Protein AF-A0A2N1HFA8-F1 (afdb_monomer_lite)

pLDDT: mean 95.11, std 5.22, range [56.78, 98.5]

Foldseek 3Di:
DVVPDVCVVVLVVCCFVPVPDFSQVSCCVPPVGGPLVVQLVVCVVVVHDPLVSVCSNCLRPLCPQVDPPLDPSLVVSLVVQLVQQLVCCQPPVDGGSSCVSCVVSSCVSVVHDPVRSVVSSVVSNPDD

Radius of gyration: 15.42 Å; chains: 1; bounding box: 38×35×39 Å

Sequence (128 aa):
MAMKYNDYQQLLDNALTTPEIALTQAEEQHYGVNHATIGYYVASSWRLPKDVCQIILQHRDRNFISELNGSQEQDLFAVLKLSEQLISMKYSDFSSADWPYVQENVCKILAIDEATLQSLVSEFTVST

Secondary structure (DSSP, 8-state):
-TTT-TTHHHHHHHHHHS-SS-HHHHHHHHHS--HHHHHHHHHHHTT--HHHHHHHHHTT-TTTTSS----HHHHHHHHHHHHHHHHHHHHHSS--TTHHHHHHHHHHHTT--HHHHHHHHHHHHH--

Structure (mmCIF, N/CA/C/O backbone):
data_AF-A0A2N1HFA8-F1
#
_entry.id   AF-A0A2N1HFA8-F1
#
loop_
_atom_site.group_PDB
_atom_site.id
_atom_site.type_symbol
_atom_site.label_atom_id
_atom_site.label_alt_id
_atom_site.label_comp_id
_atom_site.label_asym_id
_atom_site.label_entity_id
_atom_site.label_seq_id
_atom_site.pdbx_PDB_ins_code
_atom_site.Cartn_x
_atom_site.Cartn_y
_atom_site.Cartn_z
_atom_site.occupancy
_atom_site.B_iso_or_equiv
_atom_site.auth_seq_id
_atom_site.auth_comp_id
_atom_site.auth_asym_id
_atom_site.auth_atom_id
_atom_site.pdbx_PDB_model_num
ATOM 1 N N . MET A 1 1 ? 12.423 -3.039 -7.710 1.00 92.31 1 MET A N 1
ATOM 2 C CA . MET A 1 1 ? 12.515 -1.939 -8.693 1.00 92.31 1 MET A CA 1
ATOM 3 C C . MET A 1 1 ? 13.877 -1.245 -8.638 1.00 92.31 1 MET A C 1
ATOM 5 O O . MET A 1 1 ? 14.606 -1.346 -9.616 1.00 92.31 1 MET A O 1
ATOM 9 N N . ALA A 1 2 ? 14.280 -0.678 -7.491 1.00 93.50 2 ALA A N 1
ATOM 10 C CA . ALA A 1 2 ? 15.554 0.040 -7.298 1.00 93.50 2 ALA A CA 1
ATOM 11 C C . ALA A 1 2 ? 16.831 -0.665 -7.804 1.00 93.50 2 ALA A C 1
ATOM 13 O O . ALA A 1 2 ? 17.712 -0.025 -8.357 1.00 93.50 2 ALA A O 1
ATOM 14 N N . MET A 1 3 ? 16.931 -1.991 -7.661 1.00 93.44 3 MET A N 1
ATOM 15 C CA . MET A 1 3 ? 18.105 -2.744 -8.134 1.00 93.44 3 MET A CA 1
ATOM 16 C C . MET A 1 3 ? 18.194 -2.874 -9.663 1.00 93.44 3 MET A C 1
ATOM 18 O O . MET A 1 3 ? 19.251 -3.214 -10.182 1.00 93.44 3 MET A O 1
ATOM 22 N N . LYS A 1 4 ? 17.077 -2.694 -10.376 1.00 95.94 4 LYS A N 1
ATOM 23 C CA . LYS A 1 4 ? 16.986 -2.890 -11.831 1.00 95.94 4 LYS A CA 1
ATOM 24 C C . LYS A 1 4 ? 17.072 -1.570 -12.595 1.00 95.94 4 LYS A C 1
ATOM 26 O O . LYS A 1 4 ? 17.629 -1.547 -13.687 1.00 95.94 4 LYS A O 1
ATOM 31 N N . TYR A 1 5 ? 16.495 -0.505 -12.045 1.00 97.00 5 TYR A N 1
ATOM 32 C CA . TYR A 1 5 ? 16.353 0.782 -12.718 1.00 97.00 5 TYR A CA 1
ATOM 33 C C . TYR A 1 5 ? 17.148 1.852 -11.967 1.00 97.00 5 TYR A C 1
ATOM 35 O O . TYR A 1 5 ? 16.827 2.180 -10.826 1.00 97.00 5 TYR A O 1
ATOM 43 N N . ASN A 1 6 ? 18.191 2.383 -12.610 1.00 97.25 6 ASN A N 1
ATOM 44 C CA . ASN A 1 6 ? 19.116 3.348 -12.000 1.00 97.25 6 ASN A CA 1
ATOM 45 C C . ASN A 1 6 ? 18.438 4.672 -11.610 1.00 97.25 6 ASN A C 1
ATOM 47 O O . ASN A 1 6 ? 18.906 5.361 -10.711 1.00 97.25 6 ASN A O 1
ATOM 51 N N . ASP A 1 7 ? 17.347 5.026 -12.287 1.00 97.56 7 ASP A N 1
ATOM 52 C CA . ASP A 1 7 ? 16.558 6.242 -12.080 1.00 97.56 7 ASP A CA 1
ATOM 53 C C . ASP A 1 7 ? 15.393 6.053 -11.090 1.00 97.56 7 ASP A C 1
ATOM 55 O O . ASP A 1 7 ? 14.657 6.997 -10.811 1.00 97.56 7 ASP A O 1
ATOM 59 N N . TYR A 1 8 ? 15.233 4.857 -10.513 1.00 97.75 8 TYR A N 1
ATOM 60 C CA . TYR A 1 8 ? 14.093 4.546 -9.648 1.00 97.75 8 TYR A CA 1
ATOM 61 C C . TYR A 1 8 ? 14.009 5.437 -8.411 1.00 97.75 8 TYR A C 1
ATOM 63 O O . TYR A 1 8 ? 12.913 5.832 -8.023 1.00 97.75 8 TYR A O 1
ATOM 71 N N . GLN A 1 9 ? 15.150 5.768 -7.799 1.00 96.75 9 GLN A N 1
ATOM 72 C CA . GLN A 1 9 ? 15.162 6.647 -6.629 1.00 96.75 9 GLN A CA 1
ATOM 73 C C . GLN A 1 9 ? 14.575 8.021 -6.973 1.00 96.75 9 GLN A C 1
ATOM 75 O O . GLN A 1 9 ? 13.742 8.528 -6.235 1.00 96.75 9 GLN A O 1
ATOM 80 N N . GLN A 1 10 ? 14.932 8.573 -8.135 1.00 96.69 10 GLN A N 1
ATOM 81 C CA . GLN A 1 10 ? 14.402 9.853 -8.593 1.00 96.69 10 GLN A CA 1
ATOM 82 C C . GLN A 1 10 ? 12.887 9.786 -8.830 1.00 96.69 10 GLN A C 1
ATOM 84 O O . GLN A 1 10 ? 12.164 10.700 -8.439 1.00 96.69 10 GLN A O 1
ATOM 89 N N . LEU A 1 11 ? 12.391 8.707 -9.447 1.00 96.50 11 LEU A N 1
ATOM 90 C CA . LEU A 1 11 ? 10.952 8.508 -9.644 1.00 96.50 11 LEU A CA 1
ATOM 91 C C . LEU A 1 11 ? 10.210 8.402 -8.305 1.00 96.50 11 LEU A C 1
ATOM 93 O O . LEU A 1 11 ? 9.156 9.015 -8.143 1.00 96.50 11 LEU A O 1
ATOM 97 N N . LEU A 1 12 ? 10.770 7.657 -7.349 1.00 95.38 12 LEU A N 1
ATOM 98 C CA . LEU A 1 12 ? 10.208 7.509 -6.010 1.00 95.38 12 LEU A CA 1
ATOM 99 C C . LEU A 1 12 ? 10.145 8.853 -5.275 1.00 95.38 12 LEU A C 1
ATOM 101 O O . LEU A 1 12 ? 9.086 9.212 -4.769 1.00 95.38 12 LEU A O 1
ATOM 105 N N . ASP A 1 13 ? 11.239 9.614 -5.258 1.00 93.81 13 ASP A N 1
ATOM 106 C CA . ASP A 1 13 ? 11.305 10.917 -4.586 1.00 93.81 13 ASP A CA 1
ATOM 107 C C . ASP A 1 13 ? 10.284 11.902 -5.180 1.00 93.81 13 ASP A C 1
ATOM 109 O O . ASP A 1 13 ? 9.574 12.599 -4.449 1.00 93.81 13 ASP A O 1
ATOM 113 N N . ASN A 1 14 ? 10.137 11.910 -6.509 1.00 93.19 14 ASN A N 1
ATOM 114 C CA . ASN A 1 14 ? 9.125 12.714 -7.193 1.00 93.19 14 ASN A CA 1
ATOM 115 C C . ASN A 1 14 ? 7.702 12.289 -6.802 1.00 93.19 14 ASN A C 1
ATOM 117 O O . ASN A 1 14 ? 6.867 13.140 -6.509 1.00 93.19 14 ASN A O 1
ATOM 121 N N . ALA A 1 15 ? 7.427 10.982 -6.757 1.00 92.12 15 ALA A N 1
ATOM 122 C CA . ALA A 1 15 ? 6.113 10.457 -6.393 1.00 92.12 15 ALA A CA 1
ATOM 123 C C . ALA A 1 15 ? 5.755 10.708 -4.918 1.00 92.12 15 ALA A C 1
ATOM 125 O O . ALA A 1 15 ? 4.577 10.829 -4.589 1.00 92.12 15 ALA A O 1
ATOM 126 N N . LEU A 1 16 ? 6.748 10.792 -4.027 1.00 88.69 16 LEU A N 1
ATOM 127 C CA . LEU A 1 16 ? 6.543 11.117 -2.614 1.00 88.69 16 LEU A CA 1
ATOM 128 C C . LEU A 1 16 ? 6.327 12.619 -2.384 1.00 88.69 16 LEU A C 1
ATOM 130 O O . LEU A 1 16 ? 5.514 12.993 -1.544 1.00 88.69 16 LEU A O 1
ATOM 134 N N . THR A 1 17 ? 7.035 13.475 -3.124 1.00 87.88 17 THR A N 1
ATOM 135 C CA . THR A 1 17 ? 6.963 14.940 -2.964 1.00 87.88 17 THR A CA 1
ATOM 136 C C . THR A 1 17 ? 5.832 15.584 -3.761 1.00 87.88 17 THR A C 1
ATOM 138 O O . THR A 1 17 ? 5.282 16.596 -3.333 1.00 87.88 17 THR A O 1
ATOM 141 N N . THR A 1 18 ? 5.458 14.992 -4.898 1.00 88.81 18 THR A N 1
ATOM 142 C CA . THR A 1 18 ? 4.413 15.489 -5.805 1.00 88.81 18 THR A CA 1
ATOM 143 C C . THR A 1 18 ? 3.436 14.355 -6.151 1.00 88.81 18 THR A C 1
ATOM 145 O O . THR A 1 18 ? 3.429 13.855 -7.278 1.00 88.81 18 THR A O 1
ATOM 148 N N . PRO A 1 19 ? 2.611 13.894 -5.190 1.00 85.69 19 PRO A N 1
ATOM 149 C CA . PRO A 1 19 ? 1.838 12.657 -5.313 1.00 85.69 19 PRO A CA 1
ATOM 150 C C . PRO A 1 19 ? 0.559 12.798 -6.163 1.00 85.69 19 PRO A C 1
ATOM 152 O O . PRO A 1 19 ? -0.478 12.238 -5.807 1.00 85.69 19 PRO A O 1
ATOM 155 N N . GLU A 1 20 ? 0.607 13.509 -7.296 1.00 89.69 20 GLU A N 1
ATOM 156 C CA . GLU A 1 20 ? -0.543 13.711 -8.201 1.00 89.69 20 GLU A CA 1
ATOM 157 C C . GLU A 1 20 ? -1.167 12.383 -8.651 1.00 89.69 20 GLU A C 1
ATOM 159 O O . GLU A 1 20 ? -2.390 12.235 -8.668 1.00 89.69 20 GLU A O 1
ATOM 164 N N . I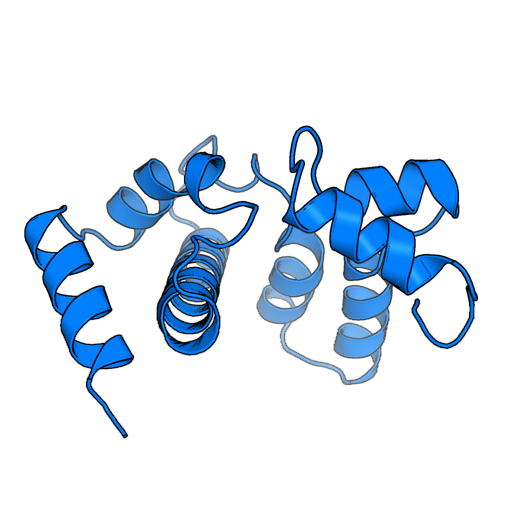LE A 1 21 ? -0.318 11.395 -8.938 1.00 93.38 21 ILE A N 1
ATOM 165 C CA . ILE A 1 21 ? -0.699 10.014 -9.242 1.00 93.38 21 ILE A CA 1
ATOM 166 C C . ILE A 1 21 ? -0.119 9.056 -8.199 1.00 93.38 21 ILE A C 1
ATOM 168 O O . ILE A 1 21 ? 0.844 9.378 -7.501 1.00 93.38 21 ILE A O 1
ATOM 172 N N . ALA A 1 22 ? -0.704 7.863 -8.081 1.00 94.62 22 ALA A N 1
ATOM 173 C CA . ALA A 1 22 ? -0.164 6.821 -7.211 1.00 94.62 22 ALA A CA 1
ATOM 174 C C . ALA A 1 22 ? 1.209 6.342 -7.714 1.00 94.62 22 ALA A C 1
ATOM 176 O O . ALA A 1 22 ? 1.437 6.254 -8.922 1.00 94.62 22 ALA A O 1
ATOM 177 N N . LEU A 1 23 ? 2.108 5.962 -6.797 1.00 96.38 23 LEU A N 1
ATOM 178 C CA . LEU A 1 23 ? 3.444 5.455 -7.149 1.00 96.38 23 LEU A CA 1
ATOM 179 C C . LEU A 1 23 ? 3.372 4.276 -8.131 1.00 96.38 23 LEU A C 1
ATOM 181 O O . LEU A 1 23 ? 4.128 4.235 -9.094 1.00 96.38 23 LEU A O 1
ATOM 185 N N . THR A 1 24 ? 2.427 3.355 -7.935 1.00 97.25 24 THR A N 1
ATOM 186 C CA . THR A 1 24 ? 2.224 2.223 -8.850 1.00 97.25 24 THR A CA 1
ATOM 187 C C . THR A 1 24 ? 1.855 2.673 -10.259 1.00 97.25 24 THR A C 1
ATOM 189 O O . THR A 1 24 ? 2.318 2.071 -11.220 1.00 97.25 24 THR A O 1
ATOM 192 N N . GLN A 1 25 ? 1.076 3.747 -10.406 1.00 96.81 25 GLN A N 1
ATOM 193 C CA . GLN A 1 25 ? 0.753 4.317 -11.714 1.00 96.81 25 GLN A CA 1
ATOM 194 C C . GLN A 1 25 ? 1.986 4.959 -12.362 1.00 96.81 25 GLN A C 1
ATOM 196 O O . GLN A 1 25 ? 2.210 4.759 -13.554 1.00 96.81 25 GLN A O 1
ATOM 201 N N . ALA A 1 26 ? 2.796 5.691 -11.592 1.00 96.88 26 ALA A N 1
ATOM 202 C CA . ALA A 1 26 ? 4.041 6.277 -12.090 1.00 96.88 26 ALA A CA 1
ATOM 203 C C . ALA A 1 26 ? 5.028 5.194 -12.563 1.00 96.88 26 ALA A C 1
ATOM 205 O O . ALA A 1 26 ? 5.606 5.299 -13.644 1.00 96.88 26 ALA A O 1
ATOM 206 N N . GLU A 1 27 ? 5.182 4.120 -11.787 1.00 97.94 27 GLU A N 1
ATOM 207 C CA . GLU A 1 27 ? 6.016 2.975 -12.156 1.00 97.94 27 GLU A CA 1
ATOM 208 C C . GLU A 1 27 ? 5.498 2.248 -13.397 1.00 97.94 27 GLU A C 1
ATOM 210 O O . GLU A 1 27 ? 6.285 1.915 -14.279 1.00 97.94 27 GLU A O 1
ATOM 215 N N . GLU A 1 28 ? 4.186 2.025 -13.495 1.00 97.50 28 GLU A N 1
ATOM 216 C CA . GLU A 1 28 ? 3.583 1.372 -14.655 1.00 97.50 28 GLU A CA 1
ATOM 217 C C . GLU A 1 28 ? 3.810 2.197 -15.929 1.00 97.50 28 GLU A C 1
ATOM 219 O O . GLU A 1 28 ? 4.217 1.655 -16.955 1.00 97.50 28 GLU A O 1
ATOM 224 N N . GLN A 1 29 ? 3.624 3.519 -15.856 1.00 97.06 29 GLN A N 1
ATOM 225 C CA . GLN A 1 29 ? 3.842 4.428 -16.984 1.00 97.06 29 GLN A CA 1
ATOM 226 C C . GLN A 1 29 ? 5.309 4.484 -17.430 1.00 97.06 29 GLN A C 1
ATOM 228 O O . GLN A 1 29 ? 5.576 4.569 -18.628 1.00 97.06 29 GLN A O 1
ATOM 233 N N . HIS A 1 30 ? 6.255 4.439 -16.488 1.00 97.56 30 HIS A N 1
ATOM 234 C CA . HIS A 1 30 ? 7.680 4.621 -16.785 1.00 97.56 30 HIS A CA 1
ATOM 235 C C . HIS A 1 30 ? 8.424 3.306 -17.070 1.00 97.56 30 HIS A C 1
ATOM 237 O O . HIS A 1 30 ? 9.334 3.270 -17.897 1.00 97.56 30 HIS A O 1
ATOM 243 N N . TYR A 1 31 ? 8.027 2.199 -16.434 1.00 97.75 31 TYR A N 1
ATOM 244 C CA . TYR A 1 31 ? 8.720 0.906 -16.509 1.00 97.75 31 TYR A CA 1
ATOM 245 C C . TYR A 1 31 ? 7.886 -0.243 -17.092 1.00 97.75 31 TYR A C 1
ATOM 247 O O . TYR A 1 31 ? 8.451 -1.315 -17.337 1.00 97.75 31 TYR A O 1
ATOM 255 N N . GLY A 1 32 ? 6.576 -0.057 -17.292 1.00 97.44 32 GLY A N 1
ATOM 256 C CA . GLY A 1 32 ? 5.648 -1.107 -17.736 1.00 97.44 32 GLY A CA 1
ATOM 257 C C . GLY A 1 32 ? 5.412 -2.215 -16.705 1.00 97.44 32 GLY A C 1
ATOM 258 O O . GLY A 1 32 ? 4.989 -3.308 -17.075 1.00 97.44 32 GLY A O 1
ATOM 259 N N . VAL A 1 33 ? 5.795 -1.968 -15.447 1.00 96.81 33 VAL A N 1
ATOM 260 C CA . VAL A 1 33 ? 5.572 -2.830 -14.280 1.00 96.81 33 VAL A CA 1
ATOM 261 C C . VAL A 1 33 ? 5.578 -1.973 -13.013 1.00 96.81 33 VAL A C 1
ATOM 263 O O . VAL A 1 33 ? 6.324 -0.998 -12.934 1.00 96.81 33 VAL A O 1
ATOM 266 N N . ASN A 1 34 ? 4.850 -2.396 -11.980 1.00 97.88 34 ASN A N 1
ATOM 267 C CA . ASN A 1 34 ? 4.830 -1.740 -10.670 1.00 97.88 34 ASN A CA 1
ATOM 268 C C . ASN A 1 34 ? 5.242 -2.673 -9.515 1.00 97.88 34 ASN A C 1
ATOM 270 O O . ASN A 1 34 ? 5.164 -3.905 -9.611 1.00 97.88 34 ASN A O 1
ATOM 274 N N . HIS A 1 35 ? 5.691 -2.091 -8.399 1.00 98.06 35 HIS A N 1
ATOM 275 C CA . HIS A 1 35 ? 6.208 -2.851 -7.256 1.00 98.06 35 HIS A CA 1
ATOM 276 C C . HIS A 1 35 ? 5.133 -3.680 -6.547 1.00 98.06 35 HIS A C 1
ATOM 278 O O . HIS A 1 35 ? 5.453 -4.758 -6.049 1.00 98.06 35 HIS A O 1
ATOM 284 N N . ALA A 1 36 ? 3.878 -3.223 -6.515 1.00 98.25 36 ALA A N 1
ATOM 285 C CA . ALA A 1 36 ? 2.786 -3.938 -5.855 1.00 98.25 36 ALA A CA 1
ATOM 286 C C . ALA A 1 36 ? 2.497 -5.280 -6.549 1.00 98.25 36 ALA A C 1
ATOM 288 O O . ALA A 1 36 ? 2.382 -6.318 -5.896 1.00 98.25 36 ALA A O 1
ATOM 289 N N . THR A 1 37 ? 2.509 -5.290 -7.885 1.00 98.19 37 THR A N 1
ATOM 290 C CA . THR A 1 37 ? 2.359 -6.508 -8.698 1.00 98.19 37 THR A CA 1
ATOM 291 C C . THR A 1 37 ? 3.518 -7.480 -8.474 1.00 98.19 37 THR A C 1
ATOM 293 O O . THR A 1 37 ? 3.310 -8.681 -8.305 1.00 98.19 37 THR A O 1
ATOM 296 N N . ILE A 1 38 ? 4.756 -6.976 -8.419 1.00 97.81 38 ILE A N 1
ATOM 297 C CA . ILE A 1 38 ? 5.929 -7.805 -8.101 1.00 97.81 38 ILE A CA 1
ATOM 298 C C . ILE A 1 38 ? 5.804 -8.383 -6.683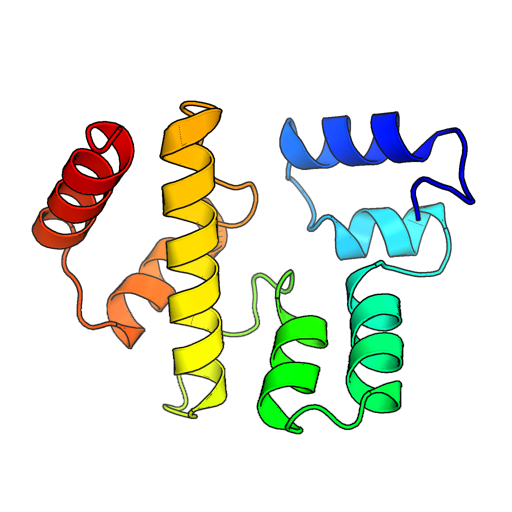 1.00 97.81 38 ILE A C 1
ATOM 300 O O . ILE A 1 38 ? 6.018 -9.580 -6.485 1.00 97.81 38 ILE A O 1
ATOM 304 N N . GLY A 1 39 ? 5.418 -7.553 -5.710 1.00 98.19 39 GLY A N 1
ATOM 305 C CA . GLY A 1 39 ? 5.200 -7.949 -4.319 1.00 98.19 39 GLY A CA 1
ATOM 306 C C . GLY A 1 39 ? 4.152 -9.049 -4.181 1.00 98.19 39 GLY A C 1
ATOM 307 O O . GLY A 1 39 ? 4.389 -10.025 -3.472 1.00 98.19 39 GLY A O 1
ATOM 308 N N . TYR A 1 40 ? 3.047 -8.955 -4.924 1.00 98.50 40 TYR A N 1
ATOM 309 C CA . TYR A 1 40 ? 2.015 -9.990 -4.986 1.00 98.50 40 TYR A CA 1
ATOM 310 C C . TYR A 1 40 ? 2.580 -11.351 -5.412 1.00 98.50 40 TYR A C 1
ATOM 312 O O . TYR A 1 40 ? 2.320 -12.363 -4.753 1.00 98.50 40 TYR A O 1
ATOM 320 N N . TYR A 1 41 ? 3.374 -11.397 -6.487 1.00 98.44 41 TYR A N 1
ATOM 321 C CA . TYR A 1 41 ? 3.963 -12.652 -6.963 1.00 98.44 41 TYR A CA 1
ATOM 322 C C . TYR A 1 41 ? 4.990 -13.220 -5.978 1.00 98.44 41 TYR A C 1
ATOM 324 O O . TYR A 1 41 ? 5.015 -14.433 -5.762 1.00 98.44 41 TYR A O 1
ATOM 332 N N . VAL A 1 42 ? 5.791 -12.364 -5.334 1.00 98.38 42 VAL A N 1
ATOM 333 C CA . VAL A 1 42 ? 6.733 -12.786 -4.284 1.00 98.38 42 VAL A CA 1
ATOM 334 C C . VAL A 1 42 ? 5.980 -13.381 -3.091 1.00 98.38 42 VAL A C 1
ATOM 336 O O . VAL A 1 42 ? 6.235 -14.530 -2.728 1.00 98.38 42 VAL A O 1
ATOM 339 N N . ALA A 1 43 ? 5.004 -12.661 -2.538 1.00 98.50 43 ALA A N 1
ATOM 340 C CA . ALA A 1 43 ? 4.181 -13.115 -1.416 1.00 98.50 43 ALA A CA 1
ATOM 341 C C . ALA A 1 43 ? 3.445 -14.428 -1.726 1.00 98.50 43 ALA A C 1
ATOM 343 O O . ALA A 1 43 ? 3.439 -15.363 -0.921 1.00 98.50 43 ALA A O 1
ATOM 344 N N . SER A 1 44 ? 2.899 -14.537 -2.939 1.00 98.25 44 SER A N 1
ATOM 345 C CA . SER A 1 44 ? 2.236 -15.752 -3.416 1.00 98.25 44 SER A CA 1
ATOM 346 C C . SER A 1 44 ? 3.208 -16.930 -3.519 1.00 98.25 44 SER A C 1
ATOM 348 O O . SER A 1 44 ? 2.861 -18.047 -3.134 1.00 98.25 44 SER A O 1
ATOM 350 N N . SER A 1 45 ? 4.445 -16.700 -3.975 1.00 98.38 45 SER A N 1
ATOM 351 C CA . SER A 1 45 ? 5.477 -17.745 -4.051 1.00 98.38 45 SER A CA 1
ATOM 352 C C . SER A 1 45 ? 5.877 -18.288 -2.673 1.00 98.38 45 SER A C 1
ATOM 354 O O . SER A 1 45 ? 6.209 -19.467 -2.542 1.00 98.38 45 SER A O 1
ATOM 356 N N . TRP A 1 46 ? 5.768 -17.455 -1.634 1.00 98.50 46 TRP A N 1
ATOM 357 C CA . TRP A 1 46 ? 5.981 -17.834 -0.235 1.00 98.50 46 TRP A CA 1
ATOM 358 C C . TRP A 1 46 ? 4.756 -18.477 0.418 1.00 98.50 46 TRP A C 1
ATOM 360 O O . TRP A 1 46 ? 4.827 -18.877 1.578 1.00 98.50 46 TRP A O 1
ATOM 370 N N . ARG A 1 47 ? 3.653 -18.630 -0.327 1.00 98.06 47 ARG A N 1
ATOM 371 C CA . ARG A 1 47 ? 2.394 -19.229 0.143 1.00 98.06 47 ARG A CA 1
ATOM 372 C C . ARG A 1 47 ? 1.792 -18.481 1.334 1.00 98.06 47 ARG A C 1
ATOM 374 O O . ARG A 1 47 ? 1.209 -19.106 2.219 1.00 98.06 47 ARG A O 1
ATOM 381 N N . LEU A 1 48 ? 1.927 -17.154 1.350 1.00 97.94 48 LEU A N 1
ATOM 382 C CA . LEU A 1 48 ? 1.203 -16.331 2.313 1.00 97.94 48 LEU A CA 1
ATOM 383 C C . LEU A 1 48 ? -0.320 -16.462 2.102 1.00 97.94 48 LEU A C 1
ATOM 385 O O . LEU A 1 48 ? -0.762 -16.841 1.009 1.00 97.94 48 LEU A O 1
ATOM 389 N N . PRO A 1 49 ? -1.129 -16.172 3.137 1.00 97.25 49 PRO A N 1
ATOM 390 C CA . PRO A 1 49 ? -2.582 -16.122 3.015 1.00 97.25 49 PRO A CA 1
ATOM 391 C C . PRO A 1 49 ? -3.051 -15.248 1.839 1.00 97.25 49 PRO A C 1
ATOM 393 O O . PRO A 1 49 ? -2.427 -14.243 1.494 1.00 97.25 49 PRO A O 1
ATOM 396 N N . LYS A 1 50 ? -4.138 -15.665 1.174 1.00 96.19 50 LYS A N 1
ATOM 397 C CA . LYS A 1 50 ? -4.601 -15.037 -0.078 1.00 96.19 50 LYS A CA 1
ATOM 398 C C . LYS A 1 50 ? -4.997 -13.578 0.114 1.00 96.19 50 LYS A C 1
ATOM 400 O O . LYS A 1 5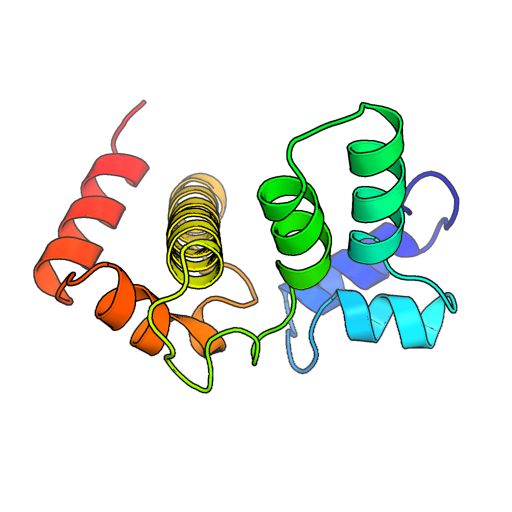0 ? -4.674 -12.762 -0.741 1.00 96.19 50 LYS A O 1
ATOM 405 N N . ASP A 1 51 ? -5.685 -13.287 1.206 1.00 95.19 51 ASP A N 1
ATOM 406 C CA . ASP A 1 51 ? -6.047 -11.948 1.666 1.00 95.19 51 ASP A CA 1
ATOM 407 C C . ASP A 1 51 ? -4.805 -11.058 1.801 1.00 95.19 51 ASP A C 1
ATOM 409 O O . ASP A 1 51 ? -4.752 -9.997 1.188 1.00 95.19 51 ASP A O 1
ATOM 413 N N . VAL A 1 52 ? -3.746 -11.529 2.466 1.00 96.12 52 VAL A N 1
ATOM 414 C CA . VAL A 1 52 ? -2.473 -10.793 2.580 1.00 96.12 52 VAL A CA 1
ATOM 415 C C . VAL A 1 52 ? -1.875 -10.498 1.204 1.00 96.12 52 VAL A C 1
ATOM 417 O O . VAL A 1 52 ? -1.478 -9.365 0.933 1.00 96.12 52 VAL A O 1
ATOM 420 N N . CYS A 1 53 ? -1.843 -11.484 0.303 1.00 98.06 53 CYS A N 1
ATOM 421 C CA . CYS A 1 53 ? -1.373 -11.262 -1.064 1.00 98.06 53 CYS A CA 1
ATOM 422 C C . CYS A 1 53 ? -2.214 -10.198 -1.788 1.00 98.06 53 CYS A C 1
ATOM 424 O O . CYS A 1 53 ? -1.645 -9.321 -2.435 1.00 98.06 53 CYS A O 1
ATOM 426 N N . GLN A 1 54 ? -3.546 -10.242 -1.672 1.00 96.81 54 GLN A N 1
ATOM 427 C CA . GLN A 1 54 ? -4.418 -9.234 -2.285 1.00 96.81 54 GLN A CA 1
ATOM 428 C C . GLN A 1 54 ? -4.155 -7.838 -1.721 1.00 96.81 54 GLN A C 1
ATOM 430 O O . GLN A 1 54 ? -4.053 -6.892 -2.492 1.00 96.81 54 GLN A O 1
ATOM 435 N N . ILE A 1 55 ? -3.949 -7.698 -0.412 1.00 97.88 55 ILE A N 1
ATOM 436 C CA . ILE A 1 55 ? -3.612 -6.399 0.180 1.00 97.88 55 ILE A CA 1
ATOM 437 C C . ILE A 1 55 ? -2.268 -5.889 -0.328 1.00 97.88 55 ILE A C 1
ATOM 439 O O . ILE A 1 55 ? -2.173 -4.725 -0.697 1.00 97.88 55 ILE A O 1
ATOM 443 N N . ILE A 1 56 ? -1.255 -6.748 -0.463 1.00 98.38 56 ILE A N 1
ATOM 444 C CA . ILE A 1 56 ? 0.024 -6.361 -1.082 1.00 98.38 56 ILE A CA 1
ATOM 445 C C . ILE A 1 56 ? -0.180 -5.879 -2.525 1.00 98.38 56 ILE A C 1
ATOM 447 O O . ILE A 1 56 ? 0.468 -4.923 -2.943 1.00 98.38 56 ILE A O 1
ATOM 451 N N . LEU A 1 57 ? -1.086 -6.491 -3.289 1.00 98.25 57 LEU A N 1
ATOM 452 C CA . LEU A 1 57 ? -1.396 -6.032 -4.643 1.00 98.25 57 LEU A CA 1
ATOM 453 C C . LEU A 1 57 ? -2.094 -4.663 -4.644 1.00 98.25 57 LEU A C 1
ATOM 455 O O . LEU A 1 57 ? -1.777 -3.815 -5.473 1.00 98.25 57 LEU A O 1
ATOM 459 N N . GLN A 1 58 ? -3.025 -4.448 -3.714 1.00 97.56 58 GLN A N 1
ATOM 460 C CA . GLN A 1 58 ? -3.915 -3.285 -3.702 1.00 97.56 58 GLN A CA 1
ATOM 461 C C . GLN A 1 58 ? -3.409 -2.118 -2.849 1.00 97.56 58 GLN A C 1
ATOM 463 O O . GLN A 1 58 ? -3.980 -1.038 -2.912 1.00 97.56 58 GLN A O 1
ATOM 468 N N . HIS A 1 59 ? -2.339 -2.278 -2.063 1.00 97.62 59 HIS A N 1
ATOM 469 C CA . HIS A 1 59 ? -1.980 -1.311 -1.018 1.00 97.62 59 HIS A CA 1
ATOM 470 C C . HIS A 1 59 ? -1.698 0.115 -1.507 1.00 97.62 59 HIS A C 1
ATOM 472 O O . HIS A 1 59 ? -1.717 1.021 -0.688 1.00 97.62 59 HIS A O 1
ATOM 478 N N . ARG A 1 60 ? -1.424 0.355 -2.793 1.00 97.19 60 ARG A N 1
ATOM 479 C CA . ARG A 1 60 ? -1.243 1.712 -3.353 1.00 97.19 60 ARG A CA 1
ATOM 480 C C . ARG A 1 60 ? -2.449 2.213 -4.150 1.00 97.19 60 ARG A C 1
ATOM 482 O O . ARG A 1 60 ? -2.392 3.317 -4.688 1.00 97.19 60 ARG A O 1
ATOM 489 N N . ASP A 1 61 ? -3.516 1.424 -4.253 1.00 96.50 61 ASP A N 1
ATOM 490 C CA . ASP A 1 61 ? -4.755 1.849 -4.896 1.00 96.50 61 ASP A CA 1
ATOM 491 C C . ASP A 1 61 ? -5.548 2.762 -3.953 1.00 96.50 61 ASP A C 1
ATOM 493 O O . ASP A 1 61 ? -6.130 2.338 -2.955 1.00 96.50 61 ASP A O 1
ATOM 497 N N . ARG A 1 62 ? -5.576 4.050 -4.300 1.00 96.00 62 ARG A N 1
ATOM 498 C CA . ARG A 1 62 ? -6.292 5.093 -3.555 1.00 96.00 62 ARG A CA 1
ATOM 499 C C . ARG A 1 62 ? -7.813 4.910 -3.600 1.00 96.00 62 ARG A C 1
ATOM 501 O O . ARG A 1 62 ? -8.506 5.473 -2.761 1.00 96.00 62 ARG A O 1
ATOM 508 N N . ASN A 1 63 ? -8.328 4.114 -4.537 1.00 96.81 63 ASN A N 1
ATOM 509 C CA . ASN A 1 63 ? -9.756 3.872 -4.719 1.00 96.81 63 ASN A CA 1
ATOM 510 C C . ASN A 1 63 ? -10.229 2.544 -4.117 1.00 96.81 63 ASN A C 1
ATOM 512 O O . ASN A 1 63 ? -11.434 2.288 -4.131 1.00 96.81 63 ASN A O 1
ATOM 516 N N . PHE A 1 64 ? -9.333 1.720 -3.560 1.00 97.44 64 PHE A N 1
ATOM 517 C CA . PHE A 1 64 ? -9.671 0.383 -3.054 1.00 97.44 64 PHE A CA 1
ATOM 518 C C . PHE A 1 64 ? -10.814 0.394 -2.023 1.00 97.44 64 PHE A C 1
ATOM 520 O O . PHE A 1 64 ? -11.665 -0.492 -2.008 1.00 97.44 64 PHE A O 1
ATOM 527 N N . ILE A 1 65 ? -10.864 1.437 -1.190 1.00 97.62 65 ILE A N 1
ATOM 528 C CA . ILE A 1 65 ? -11.916 1.661 -0.186 1.00 97.62 65 ILE A CA 1
ATOM 529 C C . ILE A 1 65 ? -12.845 2.828 -0.544 1.00 97.62 65 ILE A C 1
ATOM 531 O O . ILE A 1 65 ? -13.412 3.454 0.347 1.00 97.62 65 ILE A O 1
ATOM 535 N N . SER A 1 66 ? -12.988 3.174 -1.826 1.00 96.94 66 SER A N 1
ATOM 536 C CA . SER A 1 66 ? -13.944 4.208 -2.265 1.00 96.94 66 SER A CA 1
ATOM 537 C C . SER A 1 66 ? -15.400 3.786 -2.028 1.00 96.94 66 SER A C 1
ATOM 539 O O . SER A 1 66 ? -16.228 4.612 -1.649 1.00 96.94 66 SER A O 1
ATOM 541 N N . GLU A 1 67 ? -15.683 2.489 -2.160 1.00 96.88 67 GLU A N 1
ATOM 542 C CA . GLU A 1 67 ? -16.960 1.864 -1.821 1.00 96.88 67 GLU A CA 1
ATOM 543 C C . GLU A 1 67 ? -16.773 0.912 -0.636 1.00 96.88 67 GLU A C 1
ATOM 545 O O . GLU A 1 67 ? -16.043 -0.076 -0.720 1.00 96.88 67 GLU A O 1
ATOM 550 N N . LEU A 1 68 ? -17.426 1.203 0.490 1.00 96.94 68 LEU A N 1
ATOM 551 C CA . LEU A 1 68 ? -17.330 0.385 1.698 1.00 96.94 68 LEU A CA 1
ATOM 552 C C . LEU A 1 68 ? -18.287 -0.808 1.607 1.00 96.94 68 LEU A C 1
ATOM 554 O O . LEU A 1 68 ? -19.501 -0.634 1.518 1.00 96.94 68 LEU A O 1
ATOM 558 N N . ASN A 1 69 ? -17.735 -2.016 1.647 1.00 95.31 69 ASN A N 1
ATOM 559 C CA . ASN A 1 69 ? -18.469 -3.278 1.567 1.00 95.31 69 ASN A CA 1
ATOM 560 C C . ASN A 1 69 ? -18.320 -4.145 2.833 1.00 95.31 69 ASN A C 1
ATOM 562 O O . ASN A 1 69 ? -18.979 -5.178 2.936 1.00 95.31 69 ASN A O 1
ATOM 566 N N . GLY A 1 70 ? -17.493 -3.717 3.795 1.00 94.06 70 GLY A N 1
ATOM 567 C CA . GLY A 1 70 ? -17.300 -4.404 5.074 1.00 94.06 70 GLY A CA 1
ATOM 568 C C . GLY A 1 70 ? -16.535 -5.723 4.960 1.00 94.06 70 GLY A C 1
ATOM 569 O O . GLY A 1 70 ? -16.697 -6.593 5.814 1.00 94.06 70 GLY A O 1
ATOM 570 N N . SER A 1 71 ? -15.757 -5.913 3.890 1.00 95.31 71 SER A N 1
ATOM 571 C CA . SER A 1 71 ? -14.923 -7.100 3.741 1.00 95.31 71 SER A CA 1
ATOM 572 C C . SER A 1 71 ? -13.691 -7.039 4.645 1.00 95.31 71 SER A C 1
ATOM 574 O O . SER A 1 71 ? -13.173 -5.967 4.958 1.00 95.31 71 SER A O 1
ATOM 576 N N . GLN A 1 72 ? -13.171 -8.211 5.011 1.00 94.81 72 GLN A N 1
ATOM 577 C CA . GLN A 1 72 ? -11.954 -8.326 5.817 1.00 94.81 72 GLN A CA 1
ATOM 578 C C . GLN A 1 72 ? -10.743 -7.666 5.133 1.00 94.81 72 GLN A C 1
ATOM 580 O O . GLN A 1 72 ? -9.841 -7.155 5.792 1.00 94.81 72 GLN A O 1
ATOM 585 N N . GLU A 1 73 ? -10.710 -7.645 3.802 1.00 95.81 73 GLU A N 1
ATOM 586 C CA . GLU A 1 73 ? -9.679 -6.950 3.038 1.00 95.81 73 GLU A CA 1
ATOM 587 C C . GLU A 1 73 ? -9.725 -5.431 3.261 1.00 95.81 73 GLU A C 1
ATOM 589 O O . GLU A 1 73 ? -8.673 -4.797 3.332 1.00 95.81 73 GLU A O 1
ATOM 594 N N . GLN A 1 74 ? -10.909 -4.831 3.424 1.00 97.31 74 GLN A N 1
ATOM 595 C CA . GLN A 1 74 ? -11.008 -3.405 3.749 1.00 97.31 74 GLN A CA 1
ATOM 596 C C . GLN A 1 74 ? -10.448 -3.107 5.141 1.00 97.31 74 GLN A C 1
ATOM 598 O O . GLN A 1 74 ? -9.734 -2.116 5.297 1.00 97.31 74 GLN A O 1
ATOM 603 N N . ASP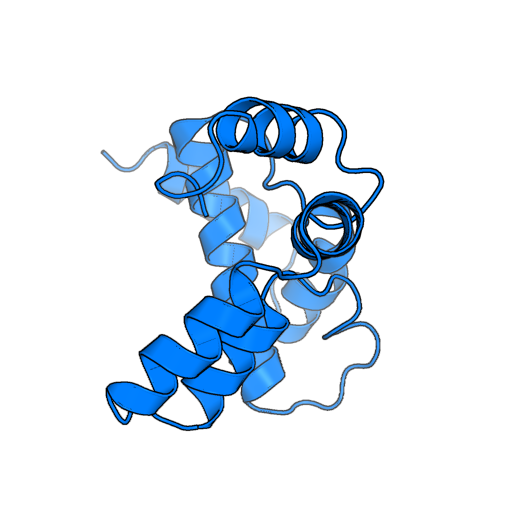 A 1 75 ? -10.673 -3.996 6.112 1.00 97.50 75 ASP A N 1
ATOM 604 C CA . ASP A 1 75 ? -10.084 -3.879 7.450 1.00 97.50 75 ASP A CA 1
ATOM 605 C C . ASP A 1 75 ? -8.552 -3.954 7.387 1.00 97.50 75 ASP A C 1
ATOM 607 O O . ASP A 1 75 ? -7.853 -3.093 7.925 1.00 97.50 75 ASP A O 1
ATOM 611 N N . LEU A 1 76 ? -8.010 -4.948 6.673 1.00 97.81 76 LEU A N 1
ATOM 612 C CA . LEU A 1 76 ? -6.564 -5.112 6.498 1.00 97.81 76 LEU A CA 1
ATOM 613 C C . LEU A 1 76 ? -5.933 -3.912 5.779 1.00 97.81 76 LEU A C 1
ATOM 615 O O . LEU A 1 76 ? -4.866 -3.444 6.182 1.00 97.81 76 LEU A O 1
ATOM 619 N N . PHE A 1 77 ? -6.588 -3.395 4.738 1.00 98.38 77 PHE A N 1
ATOM 620 C CA . PHE A 1 77 ? -6.140 -2.200 4.029 1.00 98.38 77 PHE A CA 1
ATOM 621 C C . PHE A 1 77 ? -6.142 -0.977 4.948 1.00 98.38 77 PHE A C 1
ATOM 623 O O . PHE A 1 77 ? -5.169 -0.225 4.969 1.00 98.38 77 PHE A O 1
ATOM 630 N N . ALA A 1 78 ? -7.203 -0.786 5.735 1.00 98.25 78 ALA A N 1
ATOM 631 C CA . ALA A 1 78 ? -7.319 0.347 6.641 1.00 98.25 78 ALA A CA 1
ATOM 632 C C . ALA A 1 78 ? -6.246 0.314 7.739 1.00 98.25 78 ALA A C 1
ATOM 634 O O . ALA A 1 78 ? -5.581 1.325 7.976 1.00 98.25 78 ALA A O 1
ATOM 635 N N . VAL A 1 79 ? -6.004 -0.856 8.342 1.00 97.94 79 VAL A N 1
ATOM 636 C CA . VAL A 1 79 ? -4.916 -1.050 9.315 1.00 97.94 79 VAL A CA 1
ATOM 637 C C . VAL A 1 79 ? -3.554 -0.767 8.680 1.00 97.94 79 VAL A C 1
ATOM 639 O O . VAL A 1 79 ? -2.734 -0.063 9.276 1.00 97.94 79 VAL A O 1
ATOM 642 N N . LEU A 1 80 ? -3.307 -1.265 7.465 1.00 98.25 80 LEU A N 1
ATOM 643 C CA . LEU A 1 80 ? -2.063 -1.001 6.741 1.00 98.25 80 LEU A CA 1
ATOM 644 C C . LEU A 1 80 ? -1.871 0.499 6.488 1.00 98.25 80 LEU A C 1
ATOM 646 O O . LEU A 1 80 ? -0.803 1.029 6.784 1.00 98.25 80 LEU A O 1
ATOM 650 N N . LYS A 1 81 ? -2.902 1.200 6.001 1.00 98.31 81 LYS A N 1
ATOM 651 C CA . LYS A 1 81 ? -2.827 2.637 5.705 1.00 98.31 81 LYS A CA 1
ATOM 652 C C . LYS A 1 81 ? -2.621 3.498 6.940 1.00 98.31 81 LYS A C 1
ATOM 654 O O . LYS A 1 81 ? -1.806 4.417 6.898 1.00 98.31 81 LYS A O 1
ATOM 659 N N . LEU A 1 82 ? -3.296 3.182 8.042 1.00 97.88 82 LEU A N 1
ATOM 660 C CA . LEU A 1 82 ? -3.036 3.852 9.312 1.00 97.88 82 LEU A CA 1
ATOM 661 C C . LEU A 1 82 ? -1.595 3.598 9.777 1.00 97.88 82 LEU A C 1
ATOM 663 O O . LEU A 1 82 ? -0.913 4.530 10.191 1.00 97.88 82 LEU A O 1
ATOM 667 N N . SER A 1 83 ? -1.095 2.368 9.645 1.00 97.19 83 SER A N 1
ATOM 668 C CA . SER A 1 83 ? 0.287 2.030 10.014 1.00 97.19 83 SER A CA 1
ATOM 669 C C . SER A 1 83 ? 1.315 2.800 9.175 1.00 97.19 83 SER A C 1
ATOM 671 O O . SER A 1 83 ? 2.253 3.370 9.731 1.00 97.19 83 SER A O 1
ATOM 673 N N . GLU A 1 84 ? 1.128 2.869 7.851 1.00 96.25 84 GLU A N 1
ATOM 674 C CA . GLU A 1 84 ? 1.966 3.672 6.946 1.00 96.25 84 GLU A CA 1
ATOM 675 C C . GLU A 1 84 ? 1.980 5.145 7.367 1.00 96.25 84 GLU A C 1
ATOM 677 O O . GLU A 1 84 ? 3.042 5.767 7.425 1.00 96.25 84 GLU A O 1
ATOM 682 N N . GLN A 1 85 ? 0.811 5.693 7.708 1.00 96.25 85 GLN A N 1
ATOM 683 C CA . GLN A 1 85 ? 0.690 7.070 8.162 1.00 96.25 85 GLN A CA 1
ATOM 684 C C . GLN A 1 85 ? 1.436 7.315 9.473 1.00 96.25 85 GLN A C 1
ATOM 686 O O . GLN A 1 85 ? 2.197 8.276 9.562 1.00 96.25 85 GLN A O 1
ATOM 691 N N . LEU A 1 86 ? 1.256 6.458 10.479 1.00 95.44 86 LEU A N 1
ATOM 692 C CA . LEU A 1 86 ? 1.920 6.607 11.776 1.00 95.44 86 LEU A CA 1
ATOM 693 C C . LEU A 1 86 ? 3.447 6.546 11.639 1.00 95.44 86 LEU A C 1
ATOM 695 O O . LEU A 1 86 ? 4.156 7.357 12.233 1.00 95.44 86 LEU A O 1
ATOM 699 N N . ILE A 1 87 ? 3.960 5.632 10.810 1.00 94.50 87 ILE A N 1
ATOM 700 C CA . ILE A 1 87 ? 5.395 5.528 10.518 1.00 94.50 87 ILE A CA 1
ATOM 701 C C . ILE A 1 87 ? 5.900 6.767 9.768 1.00 94.50 87 ILE A C 1
ATOM 703 O O . ILE A 1 87 ? 6.950 7.303 10.122 1.00 94.50 87 ILE A O 1
ATOM 707 N N . SER A 1 88 ? 5.151 7.258 8.778 1.00 93.25 88 SER A N 1
ATOM 708 C CA . SER A 1 88 ? 5.510 8.471 8.032 1.00 93.25 88 SER A CA 1
ATOM 709 C C . SER A 1 88 ? 5.587 9.696 8.948 1.00 93.25 88 SER A C 1
ATOM 711 O O . SER A 1 88 ? 6.579 10.425 8.926 1.00 93.25 88 SER A O 1
ATOM 713 N N . MET A 1 89 ? 4.595 9.869 9.826 1.00 93.06 89 MET A N 1
ATOM 714 C CA . MET A 1 89 ? 4.583 10.949 10.814 1.00 93.06 89 MET A CA 1
ATOM 715 C C . MET A 1 89 ? 5.757 10.839 11.792 1.00 93.06 89 MET A C 1
ATOM 717 O O . MET A 1 89 ? 6.355 11.852 12.123 1.00 93.06 89 MET A O 1
ATOM 721 N N . LYS A 1 90 ? 6.131 9.625 12.217 1.00 92.38 90 LYS A N 1
ATOM 722 C CA . LYS A 1 90 ? 7.245 9.406 13.153 1.00 92.38 90 LYS A CA 1
ATOM 723 C C . LYS A 1 90 ? 8.620 9.749 12.577 1.00 92.38 90 LYS A C 1
ATOM 725 O O . LYS A 1 90 ? 9.462 10.267 13.303 1.00 92.38 90 LYS A O 1
ATOM 730 N N . TYR A 1 91 ? 8.882 9.396 11.320 1.00 91.50 91 TYR A N 1
ATOM 731 C CA . TYR A 1 91 ? 10.237 9.479 10.754 1.00 91.50 91 TYR A CA 1
ATOM 732 C C . TYR A 1 91 ? 10.443 10.623 9.768 1.00 91.50 91 TYR A C 1
ATOM 734 O O . TYR A 1 91 ? 11.588 10.934 9.441 1.00 91.50 91 TYR A O 1
ATOM 742 N N . SER A 1 92 ? 9.372 11.208 9.239 1.00 85.75 92 SER A N 1
ATOM 743 C CA . SER A 1 92 ? 9.467 12.227 8.193 1.00 85.75 92 SER A CA 1
ATOM 744 C C . SER A 1 92 ? 8.722 13.513 8.526 1.00 85.75 92 SER A C 1
ATOM 746 O O . SER A 1 92 ? 8.872 14.459 7.769 1.00 85.75 92 SER A O 1
ATOM 748 N N . ASP A 1 93 ? 7.932 13.569 9.606 1.00 83.00 93 ASP A N 1
ATOM 749 C CA . ASP A 1 93 ? 7.050 14.703 9.943 1.00 83.00 93 ASP A CA 1
ATOM 750 C C . ASP A 1 93 ? 6.053 15.089 8.823 1.00 83.00 93 ASP A C 1
ATOM 752 O O . ASP A 1 93 ? 5.408 16.137 8.866 1.00 83.00 93 ASP A O 1
ATOM 756 N N . PHE A 1 94 ? 5.883 14.220 7.821 1.00 87.44 94 PHE A N 1
ATOM 757 C CA . PHE A 1 94 ? 4.963 14.391 6.700 1.00 87.44 94 PHE A CA 1
ATOM 758 C C . PHE A 1 94 ? 4.002 13.206 6.623 1.00 87.44 94 PHE A C 1
ATOM 760 O O . PHE A 1 94 ? 4.357 12.071 6.953 1.00 87.44 94 PHE A O 1
ATOM 767 N N . SER A 1 95 ? 2.785 13.460 6.137 1.00 91.00 95 SER A N 1
ATOM 768 C CA . SER A 1 95 ? 1.833 12.385 5.844 1.00 91.00 95 SER A CA 1
ATOM 769 C C . SER A 1 95 ? 2.344 11.481 4.730 1.00 91.00 95 SER A C 1
ATOM 771 O O . SER A 1 95 ? 3.006 11.936 3.796 1.00 91.00 95 SER A O 1
ATOM 773 N N . SER A 1 96 ? 1.971 10.206 4.797 1.00 93.50 96 SER A N 1
ATOM 774 C CA . SER A 1 96 ? 2.243 9.281 3.703 1.00 93.50 96 SER A CA 1
ATOM 775 C C . SER A 1 96 ? 1.514 9.739 2.432 1.00 93.50 96 SER A C 1
ATOM 777 O O . SER A 1 96 ? 0.404 10.268 2.493 1.00 93.50 96 SER A O 1
ATOM 779 N N . ALA A 1 97 ? 2.128 9.522 1.267 1.00 94.00 97 ALA A N 1
ATOM 780 C CA . ALA A 1 97 ? 1.663 10.083 -0.008 1.00 94.00 97 ALA A CA 1
ATOM 781 C C . ALA A 1 97 ? 0.203 9.743 -0.377 1.00 94.00 97 ALA A C 1
ATOM 783 O O . ALA A 1 97 ? -0.447 10.508 -1.085 1.00 94.00 97 ALA A O 1
ATOM 784 N N . ASP A 1 98 ? -0.320 8.605 0.087 1.00 95.75 98 ASP A N 1
ATOM 785 C CA . ASP A 1 98 ? -1.702 8.203 -0.197 1.00 95.75 98 ASP A CA 1
ATOM 786 C C . ASP A 1 98 ? -2.690 8.655 0.882 1.00 95.75 98 ASP A C 1
ATOM 788 O O . ASP A 1 98 ? -3.891 8.679 0.620 1.00 95.75 98 ASP A O 1
ATOM 792 N N . TRP A 1 99 ? -2.215 9.006 2.082 1.00 96.44 99 TRP A N 1
ATOM 793 C CA . TRP A 1 99 ? -3.064 9.290 3.240 1.00 96.44 99 TRP A CA 1
ATOM 794 C C . TRP A 1 99 ? -4.159 10.329 2.971 1.00 96.44 99 TRP A C 1
ATOM 796 O O . TRP A 1 99 ? -5.313 10.026 3.279 1.00 96.44 99 TRP A O 1
ATOM 806 N N . PRO A 1 100 ? -3.881 11.479 2.317 1.00 95.44 100 PRO A N 1
ATOM 807 C CA . PRO A 1 100 ? -4.916 12.476 2.036 1.00 95.44 100 PRO A CA 1
ATOM 808 C C . PRO A 1 100 ? -6.102 11.946 1.217 1.00 95.44 100 PRO A C 1
ATOM 810 O O . PRO A 1 100 ? -7.185 12.518 1.275 1.00 95.44 100 PRO A O 1
ATOM 813 N N . TYR A 1 101 ? -5.911 10.862 0.459 1.00 96.56 101 TYR A N 1
ATOM 814 C CA . TYR A 1 101 ? -6.940 10.271 -0.398 1.00 96.56 101 TYR A CA 1
ATOM 815 C C . TYR A 1 101 ? -7.769 9.197 0.311 1.00 96.56 101 TYR A C 1
ATOM 817 O O . TYR A 1 101 ? -8.891 8.923 -0.103 1.00 96.56 101 TYR A O 1
ATOM 825 N N . VAL A 1 102 ? -7.223 8.573 1.359 1.00 97.75 102 VAL A N 1
ATOM 826 C CA . VAL A 1 102 ? -7.835 7.403 2.011 1.00 97.75 102 VAL A CA 1
ATOM 827 C C . VAL A 1 102 ? -8.244 7.658 3.462 1.00 97.75 102 VAL A C 1
ATOM 829 O O . VAL A 1 102 ? -9.050 6.891 3.982 1.00 97.75 102 VAL A O 1
ATOM 832 N N . GLN A 1 103 ? -7.744 8.725 4.104 1.00 97.75 103 GLN A N 1
ATOM 833 C CA . GLN A 1 103 ? -7.934 9.017 5.533 1.00 97.75 103 GLN A CA 1
ATOM 834 C C . GLN A 1 103 ? -9.392 8.878 5.976 1.00 97.75 103 GLN A C 1
ATOM 836 O O . GLN A 1 103 ? -9.672 8.169 6.937 1.00 97.75 103 GLN A O 1
ATOM 841 N N . GLU A 1 104 ? -10.325 9.529 5.278 1.00 97.50 104 GLU A N 1
ATOM 842 C CA . GLU A 1 104 ? -11.734 9.542 5.682 1.00 97.50 104 GLU A CA 1
ATOM 843 C C . GLU A 1 104 ? -12.313 8.122 5.765 1.00 97.50 104 GLU A C 1
ATOM 845 O O . GLU A 1 104 ? -12.939 7.753 6.761 1.00 97.50 104 GLU A O 1
ATOM 850 N N . ASN A 1 105 ? -12.077 7.304 4.740 1.00 98.25 105 ASN A N 1
ATOM 851 C CA . ASN A 1 105 ? -12.617 5.951 4.681 1.00 98.25 105 ASN A CA 1
ATOM 852 C C . ASN A 1 105 ? -11.855 4.991 5.603 1.00 98.25 105 ASN A C 1
ATOM 854 O O . ASN A 1 105 ? -12.488 4.132 6.212 1.00 98.25 105 ASN A O 1
ATOM 858 N N . VAL A 1 106 ? -10.543 5.179 5.793 1.00 98.44 106 VAL A N 1
ATOM 859 C CA . VAL A 1 106 ? -9.766 4.454 6.813 1.00 98.44 106 VAL A CA 1
ATOM 860 C C . VAL A 1 106 ? -10.348 4.707 8.204 1.00 98.44 106 VAL A C 1
ATOM 862 O O . VAL A 1 106 ? -10.620 3.753 8.933 1.00 98.44 106 VAL A O 1
ATOM 865 N N . CYS A 1 107 ? -10.604 5.969 8.561 1.00 98.12 107 CYS A N 1
ATOM 866 C CA . CYS A 1 107 ? -11.173 6.317 9.860 1.00 98.12 107 CYS A CA 1
ATOM 867 C C . CYS A 1 107 ? -12.578 5.732 10.057 1.00 98.12 107 CYS A C 1
ATOM 869 O O . CYS A 1 107 ? -12.881 5.220 11.133 1.00 98.12 107 CYS A O 1
ATOM 871 N N . LYS A 1 108 ? -13.416 5.739 9.009 1.00 97.94 108 LYS A N 1
ATOM 872 C CA . LYS A 1 108 ? -14.744 5.102 9.037 1.00 97.94 108 LYS A CA 1
ATOM 873 C C . LYS A 1 108 ? -14.664 3.592 9.261 1.00 97.94 108 LYS A C 1
ATOM 875 O O . LYS A 1 108 ? -15.393 3.089 10.109 1.00 97.94 108 LYS A O 1
ATOM 880 N N . ILE A 1 109 ? -13.799 2.886 8.526 1.00 98.19 109 ILE A N 1
ATOM 881 C CA . ILE A 1 109 ? -13.626 1.426 8.645 1.00 98.19 109 ILE A CA 1
ATOM 882 C C . ILE A 1 109 ? -13.171 1.058 10.060 1.00 98.19 109 ILE A C 1
ATOM 884 O O . ILE A 1 109 ? -13.737 0.166 10.684 1.00 98.19 109 ILE A O 1
ATOM 888 N N . LEU A 1 110 ? -12.189 1.786 10.594 1.00 97.81 110 LEU A N 1
ATOM 889 C CA . LEU A 1 110 ? -11.631 1.522 11.923 1.00 97.81 110 LEU A CA 1
ATOM 890 C C . LEU A 1 110 ? -12.465 2.111 13.070 1.00 97.81 110 LEU A C 1
ATOM 892 O O . LEU A 1 110 ? -12.097 1.943 14.230 1.00 97.81 110 LEU A O 1
ATOM 896 N N . ALA A 1 111 ? -13.568 2.799 12.757 1.00 97.31 111 ALA A N 1
ATOM 897 C CA . ALA A 1 111 ? -14.420 3.501 13.713 1.00 97.31 111 ALA A CA 1
ATOM 898 C C . ALA A 1 111 ? -13.643 4.446 14.654 1.00 97.31 111 ALA A C 1
ATOM 900 O O . ALA A 1 111 ? -13.950 4.542 15.844 1.00 97.31 111 ALA A O 1
ATOM 901 N N . ILE 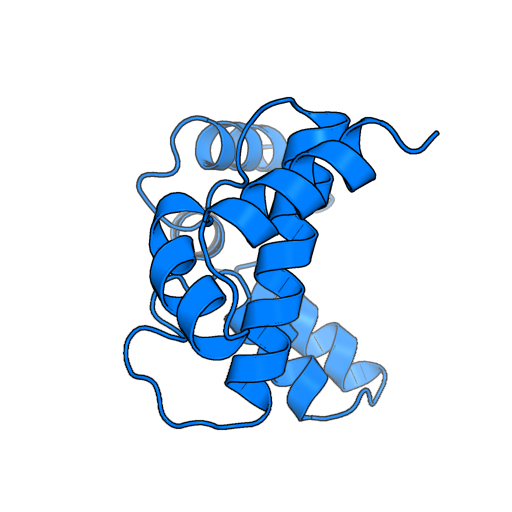A 1 112 ? -12.645 5.152 14.116 1.00 97.00 112 ILE A N 1
ATOM 902 C CA . ILE A 1 112 ? -11.853 6.146 14.850 1.00 97.00 112 ILE A CA 1
ATOM 903 C C . ILE A 1 112 ? -12.292 7.558 14.468 1.00 97.00 112 ILE A C 1
ATOM 905 O O . ILE A 1 112 ? -12.490 7.873 13.294 1.00 97.00 112 ILE A O 1
ATOM 909 N N . ASP A 1 113 ? -12.445 8.418 15.469 1.00 96.56 113 ASP A N 1
ATOM 910 C CA . ASP A 1 113 ? -12.674 9.843 15.259 1.00 96.56 113 ASP A CA 1
ATOM 911 C C . ASP A 1 113 ? -11.347 10.617 15.178 1.00 96.56 113 ASP A C 1
ATOM 913 O O . ASP A 1 113 ? -10.261 10.083 15.417 1.00 96.56 113 ASP A O 1
ATOM 917 N N . GLU A 1 114 ? -11.434 11.901 14.828 1.00 94.75 114 GLU A N 1
ATOM 918 C CA . GLU A 1 114 ? -10.258 12.766 14.686 1.00 94.75 114 GLU A CA 1
ATOM 919 C C . GLU A 1 114 ? -9.470 12.877 16.001 1.00 94.75 114 GLU A C 1
ATOM 921 O O . GLU A 1 114 ? -8.244 12.855 15.994 1.00 94.75 114 GLU A O 1
ATOM 926 N N . ALA A 1 115 ? -10.153 12.937 17.149 1.00 96.56 115 ALA A N 1
ATOM 927 C CA . ALA A 1 115 ? -9.496 13.008 18.453 1.00 96.56 115 ALA A CA 1
ATOM 928 C C . ALA A 1 115 ? -8.663 11.747 18.742 1.00 96.56 115 ALA A C 1
ATOM 930 O O . ALA A 1 115 ? -7.517 11.846 19.188 1.00 96.56 115 ALA A O 1
ATOM 931 N N . THR A 1 116 ? -9.212 10.571 18.438 1.00 96.94 116 THR A N 1
ATOM 932 C CA . THR A 1 116 ? -8.515 9.288 18.564 1.00 96.94 116 THR A CA 1
ATOM 933 C C . THR A 1 116 ? -7.334 9.216 17.603 1.00 96.94 116 THR A C 1
ATOM 935 O O . THR A 1 116 ? -6.241 8.829 18.012 1.00 96.94 116 THR A O 1
ATOM 938 N N . LEU A 1 117 ? -7.512 9.646 16.349 1.00 95.94 117 LEU A N 1
ATOM 939 C CA . LEU A 1 117 ? -6.433 9.685 15.363 1.00 95.94 117 LEU A CA 1
ATOM 940 C C . LEU A 1 117 ? -5.267 10.570 15.833 1.00 95.94 117 LEU A C 1
ATOM 942 O O . LEU A 1 117 ? -4.118 10.133 15.803 1.00 95.94 117 LEU A O 1
ATOM 946 N N . GLN A 1 118 ? -5.549 11.781 16.322 1.00 94.50 118 GLN A N 1
ATOM 947 C CA . GLN A 1 118 ? -4.522 12.688 16.847 1.00 94.50 118 GLN A CA 1
ATOM 948 C C . GLN A 1 118 ? -3.815 12.108 18.079 1.00 94.50 118 GLN A C 1
ATOM 950 O O . GLN A 1 118 ? -2.596 12.233 18.214 1.00 94.50 118 GLN A O 1
ATOM 955 N N . SER A 1 119 ? -4.556 11.423 18.957 1.00 95.62 119 SER A N 1
ATOM 956 C CA . SER A 1 119 ? -3.972 10.712 20.099 1.00 95.62 119 SER A CA 1
ATOM 957 C C . SER A 1 119 ? -2.997 9.622 19.648 1.00 95.62 119 SER A C 1
ATOM 959 O O . SER A 1 119 ? -1.884 9.561 20.165 1.00 95.62 119 SER A O 1
ATOM 961 N N . LEU A 1 120 ? -3.380 8.804 18.661 1.00 94.56 120 LEU A N 1
ATOM 962 C CA . LEU A 1 120 ? -2.520 7.753 18.105 1.00 94.56 120 LEU A CA 1
ATOM 963 C C . LEU A 1 120 ? -1.252 8.341 17.472 1.00 94.56 120 LEU A C 1
ATOM 965 O O . LEU A 1 120 ? -0.153 7.860 17.732 1.00 94.56 120 LEU A O 1
ATOM 969 N N . VAL A 1 121 ? -1.375 9.413 16.684 1.00 93.06 121 VAL A N 1
ATOM 970 C CA . VAL A 1 121 ? -0.214 10.090 16.080 1.00 93.06 121 VAL A CA 1
ATOM 971 C C . VAL A 1 121 ? 0.743 10.605 17.160 1.00 93.06 121 VAL A C 1
ATOM 973 O O . VAL A 1 121 ? 1.952 10.391 17.064 1.00 93.06 121 VAL A O 1
ATOM 976 N N . SER A 1 122 ? 0.220 11.236 18.213 1.00 92.56 122 SER A N 1
ATOM 977 C CA . SER A 1 122 ? 1.029 11.734 19.332 1.00 92.56 122 SER A CA 1
ATOM 978 C C . SER A 1 122 ? 1.748 10.598 20.073 1.00 92.56 122 SER A C 1
ATOM 980 O O . SER A 1 122 ? 2.956 10.653 20.290 1.00 92.56 122 SER A O 1
ATOM 982 N N . GLU A 1 123 ? 1.038 9.515 20.399 1.00 93.00 123 GLU A N 1
ATOM 983 C CA . GLU A 1 123 ? 1.609 8.367 21.112 1.00 93.00 123 GLU A CA 1
ATOM 984 C 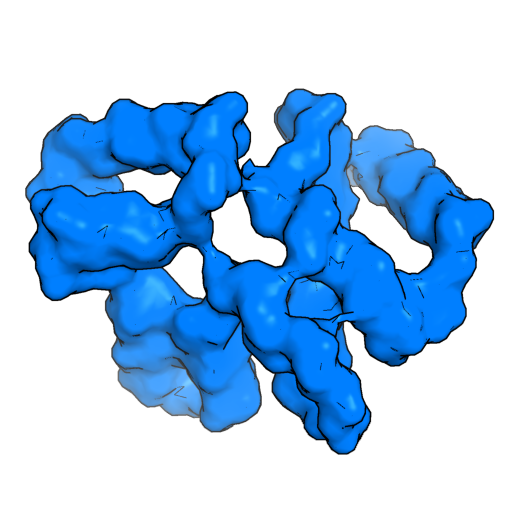C . GLU A 1 123 ? 2.754 7.705 20.326 1.00 93.00 123 GLU A C 1
ATOM 986 O O . GLU A 1 123 ? 3.827 7.432 20.875 1.00 93.00 123 GLU A O 1
ATOM 991 N N . PHE A 1 124 ? 2.562 7.488 19.023 1.00 89.06 124 PHE A N 1
ATOM 992 C CA . PHE A 1 124 ? 3.551 6.817 18.177 1.00 89.06 124 PHE A CA 1
ATOM 993 C C . PHE A 1 124 ? 4.766 7.688 17.843 1.00 89.06 124 PHE A C 1
ATOM 995 O O . PHE A 1 124 ? 5.871 7.151 17.716 1.00 89.06 124 PHE A O 1
ATOM 1002 N N . THR A 1 125 ? 4.590 9.006 17.721 1.00 86.69 125 THR A N 1
ATOM 1003 C CA . THR A 1 125 ? 5.699 9.943 17.459 1.00 86.69 125 THR A CA 1
ATOM 1004 C C . THR A 1 125 ? 6.574 10.165 18.697 1.00 86.69 125 THR A C 1
ATOM 1006 O O . THR A 1 125 ? 7.781 10.346 18.556 1.00 86.69 125 THR A O 1
ATOM 1009 N N . VAL A 1 126 ? 6.012 10.076 19.911 1.00 84.00 126 VAL A N 1
ATOM 1010 C CA . VAL A 1 126 ? 6.755 10.227 21.182 1.00 84.00 126 VAL A CA 1
ATOM 1011 C C . VAL A 1 126 ? 7.450 8.933 21.630 1.00 84.00 126 VAL A C 1
ATOM 1013 O O . VAL A 1 126 ? 8.477 8.982 22.311 1.00 84.00 126 VAL A O 1
ATOM 1016 N N . SER A 1 127 ? 6.913 7.767 21.266 1.00 69.56 127 SER A N 1
ATOM 1017 C CA . SER A 1 127 ? 7.463 6.470 21.680 1.00 69.56 127 SER A CA 1
ATOM 1018 C C . SER A 1 127 ? 8.861 6.232 21.087 1.00 69.56 127 SER A C 1
ATOM 1020 O O . SER A 1 127 ? 9.030 6.268 19.868 1.00 69.56 127 SER A O 1
ATOM 1022 N N . THR A 1 128 ? 9.859 5.996 21.945 1.00 56.78 128 THR A N 1
ATOM 1023 C CA . THR A 1 128 ? 11.289 5.863 21.587 1.00 56.78 128 THR A CA 1
ATOM 1024 C C . THR A 1 128 ? 11.612 4.530 20.922 1.00 56.78 128 THR A C 1
ATOM 1026 O O . THR A 1 128 ? 11.096 3.495 21.396 1.00 56.78 128 THR A O 1
#